Protein AF-A0A7X6NVX3-F1 (afdb_monomer)

Mean predicted aligned error: 4.18 Å

Secondary structure (DSSP, 8-state):
-EE-TT-HHHHHHHHHHHHHHHHHTTT-----EE-SS-GGGHHHHHHHHHHTT-SS--SSEEEETTEEEES--GGGHHHHHHHHHHHHH-TT---HHHHHHHHHHHHHHHHHHHHHT-

Nearest PDB structures (foldseek):
  6ibl-assembly2_B  TM=6.999E-01  e=6.472E-02  Escherichia coli K-12
  1nw2-assembly2_F  TM=6.699E-01  e=2.068E-01  Alicyclobacillus acidocaldarius
  3vfi-assembly1_A  TM=6.316E-01  e=5.104E-01  Silicibacter phage DSS3phi2

Structure (mmCIF, N/CA/C/O backbone):
data_AF-A0A7X6NVX3-F1
#
_entry.id   AF-A0A7X6NVX3-F1
#
loop_
_atom_site.group_PDB
_atom_site.id
_atom_site.type_symbol
_atom_site.label_atom_id
_atom_site.label_alt_id
_atom_site.label_comp_id
_atom_site.label_asym_id
_atom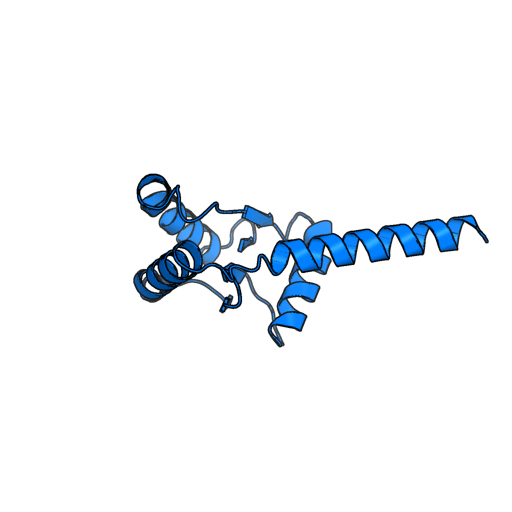_site.label_entity_id
_atom_site.label_seq_id
_atom_site.pdbx_PDB_ins_code
_atom_site.Cartn_x
_atom_site.Cartn_y
_atom_site.Cartn_z
_atom_site.occupancy
_atom_site.B_iso_or_equiv
_atom_site.auth_seq_id
_atom_site.auth_comp_id
_atom_site.auth_asym_id
_atom_site.auth_atom_id
_atom_site.pdbx_PDB_model_num
ATOM 1 N N . MET A 1 1 ? 1.176 -2.277 1.346 1.00 95.75 1 MET A N 1
ATOM 2 C CA . MET A 1 1 ? 1.934 -1.017 1.358 1.00 95.75 1 MET A CA 1
ATOM 3 C C . MET A 1 1 ? 3.198 -1.201 0.542 1.00 95.75 1 MET A C 1
ATOM 5 O O . MET A 1 1 ? 3.918 -2.171 0.751 1.00 95.75 1 MET A O 1
ATOM 9 N N . PHE A 1 2 ? 3.457 -0.296 -0.395 1.00 97.56 2 PHE A N 1
ATOM 10 C CA . PHE A 1 2 ? 4.769 -0.180 -1.023 1.00 97.56 2 PHE A CA 1
ATOM 11 C C . PHE A 1 2 ? 5.635 0.732 -0.166 1.00 97.56 2 PHE A C 1
ATOM 13 O O . PHE A 1 2 ? 5.164 1.785 0.271 1.00 97.56 2 PHE A O 1
ATOM 20 N N . TRP A 1 3 ? 6.865 0.320 0.115 1.00 97.62 3 TRP A N 1
ATOM 21 C CA . TRP A 1 3 ? 7.734 1.002 1.070 1.00 97.62 3 TRP A CA 1
ATOM 22 C C . TRP A 1 3 ? 9.205 0.937 0.656 1.00 97.62 3 TRP A C 1
ATOM 24 O O . TRP A 1 3 ? 9.582 0.172 -0.229 1.00 97.62 3 TRP A O 1
ATOM 34 N N . GLY A 1 4 ? 10.032 1.756 1.305 1.00 96.25 4 GLY A N 1
ATOM 35 C CA . GLY A 1 4 ? 11.477 1.792 1.096 1.00 96.25 4 GLY A CA 1
ATOM 36 C C . GLY A 1 4 ? 12.243 1.652 2.406 1.00 96.25 4 GLY A C 1
ATOM 37 O O . GLY A 1 4 ? 11.902 2.297 3.403 1.00 96.25 4 GLY A O 1
ATOM 38 N N . ASP A 1 5 ? 13.290 0.829 2.410 1.00 93.75 5 ASP A N 1
ATOM 39 C CA . ASP A 1 5 ? 14.188 0.692 3.560 1.00 93.75 5 ASP A CA 1
ATOM 40 C C . ASP A 1 5 ? 14.922 2.010 3.861 1.00 93.75 5 ASP A C 1
ATOM 42 O O . ASP A 1 5 ? 15.587 2.584 2.999 1.00 93.75 5 ASP A O 1
ATOM 46 N N . GLY A 1 6 ? 14.778 2.500 5.096 1.00 92.06 6 GLY A N 1
ATOM 47 C CA . GLY A 1 6 ? 15.310 3.798 5.524 1.00 92.06 6 GLY A CA 1
ATOM 48 C C . GLY A 1 6 ? 14.394 4.995 5.243 1.00 92.06 6 GLY A C 1
ATOM 49 O O . GLY A 1 6 ? 14.804 6.134 5.467 1.00 92.06 6 GLY A O 1
ATOM 50 N N . CYS A 1 7 ? 13.160 4.779 4.768 1.00 93.31 7 CYS A N 1
ATOM 51 C CA . CYS A 1 7 ? 12.177 5.851 4.622 1.00 93.31 7 CYS A CA 1
ATOM 52 C C . CYS A 1 7 ? 11.468 6.150 5.965 1.00 93.31 7 CYS A C 1
ATOM 54 O O . CYS A 1 7 ? 10.694 5.313 6.442 1.00 93.31 7 CYS A O 1
ATOM 56 N N . PRO A 1 8 ? 11.612 7.362 6.541 1.00 94.00 8 PRO A N 1
ATOM 57 C CA . PRO A 1 8 ? 11.051 7.689 7.858 1.00 94.00 8 PRO A CA 1
ATOM 58 C C . PRO A 1 8 ? 9.514 7.666 7.888 1.00 94.00 8 PRO A C 1
ATOM 60 O O . PRO A 1 8 ? 8.902 7.323 8.905 1.00 94.00 8 PRO A O 1
ATOM 63 N N . HIS A 1 9 ? 8.869 7.999 6.765 1.00 94.06 9 HIS A N 1
ATOM 64 C CA . HIS A 1 9 ? 7.413 7.921 6.637 1.00 94.06 9 HIS A CA 1
ATOM 65 C C . HIS A 1 9 ? 6.923 6.470 6.586 1.00 94.06 9 HIS A C 1
ATOM 67 O O . HIS A 1 9 ? 5.902 6.162 7.197 1.00 94.06 9 HIS A O 1
ATOM 73 N N . CYS A 1 10 ? 7.666 5.570 5.930 1.00 95.25 10 CYS A N 1
ATOM 74 C CA . CYS A 1 10 ? 7.347 4.140 5.920 1.00 95.25 10 CYS A CA 1
ATOM 75 C C . CYS A 1 10 ? 7.445 3.554 7.331 1.00 95.25 10 CYS A C 1
ATOM 77 O O . CYS A 1 10 ? 6.511 2.906 7.789 1.00 95.25 10 CYS A O 1
ATOM 79 N N . GLU A 1 11 ? 8.523 3.860 8.058 1.00 96.19 11 GLU A N 1
ATOM 80 C CA . GLU A 1 11 ? 8.692 3.401 9.441 1.00 96.19 11 GLU A CA 1
ATOM 81 C C . GLU A 1 11 ? 7.569 3.896 10.360 1.00 96.19 11 GLU A C 1
ATOM 83 O O . GLU A 1 11 ? 7.118 3.175 11.252 1.00 96.19 11 GLU A O 1
ATOM 88 N N . SER A 1 12 ? 7.108 5.130 10.151 1.00 96.44 12 SER A N 1
ATOM 89 C CA . SER A 1 12 ? 5.998 5.704 10.915 1.00 96.44 12 SER A CA 1
ATOM 90 C C . SER A 1 12 ? 4.674 5.000 10.598 1.00 96.44 12 SER A C 1
ATOM 92 O O . SER A 1 12 ? 3.939 4.660 11.526 1.00 96.44 12 SER A O 1
ATOM 94 N N . ALA A 1 13 ? 4.413 4.695 9.323 1.00 96.56 13 ALA A N 1
ATOM 95 C CA . ALA A 1 13 ? 3.255 3.907 8.906 1.00 96.56 13 ALA A CA 1
ATOM 96 C C . ALA A 1 13 ? 3.298 2.487 9.497 1.00 96.56 13 ALA A C 1
ATOM 98 O O . ALA A 1 13 ? 2.317 2.024 10.075 1.00 96.56 13 ALA A O 1
ATOM 99 N N . HIS A 1 14 ? 4.452 1.811 9.437 1.00 96.62 14 HIS A N 1
ATOM 100 C CA . HIS A 1 14 ? 4.655 0.490 10.041 1.00 96.62 14 HIS A CA 1
ATOM 101 C C . HIS A 1 14 ? 4.390 0.487 11.543 1.00 96.62 14 HIS A C 1
ATOM 103 O O . HIS A 1 14 ? 3.736 -0.425 12.048 1.00 96.62 14 HIS A O 1
ATOM 109 N N . LYS A 1 15 ? 4.875 1.503 12.269 1.00 96.44 15 LYS A N 1
ATOM 110 C CA . LYS A 1 15 ? 4.597 1.649 13.704 1.00 96.44 15 LYS A CA 1
ATOM 111 C C . LYS A 1 15 ? 3.099 1.759 13.954 1.00 96.44 15 LYS A C 1
ATOM 113 O O . LYS A 1 15 ? 2.590 1.033 14.801 1.00 96.44 15 LYS A O 1
ATOM 118 N N . PHE A 1 16 ? 2.400 2.599 13.201 1.00 96.69 16 PHE A N 1
ATOM 119 C CA . PHE A 1 16 ? 0.956 2.751 13.325 1.00 96.69 16 PHE A CA 1
ATOM 120 C C . PHE A 1 16 ? 0.195 1.457 13.029 1.00 96.69 16 PHE A C 1
ATOM 122 O O . PHE A 1 16 ? -0.549 0.989 13.892 1.00 96.69 16 PHE A O 1
ATOM 129 N N . PHE A 1 17 ? 0.445 0.803 11.892 1.00 96.56 17 PHE A N 1
ATOM 130 C CA . PHE A 1 17 ? -0.201 -0.477 11.596 1.00 96.56 17 PHE A CA 1
ATOM 131 C C . PHE A 1 17 ? 0.109 -1.522 12.671 1.00 96.56 17 PHE A C 1
ATOM 133 O O . PHE A 1 17 ? -0.776 -2.250 13.092 1.00 96.56 17 PHE A O 1
ATOM 140 N N . LYS A 1 18 ? 1.320 -1.556 13.226 1.00 95.94 18 LYS A N 1
ATOM 141 C CA . LYS A 1 18 ? 1.623 -2.457 14.344 1.00 95.94 18 LYS A CA 1
ATOM 142 C C . LYS A 1 18 ? 0.815 -2.143 15.610 1.00 95.94 18 LYS A C 1
ATOM 144 O O . LYS A 1 18 ? 0.471 -3.061 16.350 1.00 95.94 18 LYS A O 1
ATOM 149 N N . THR A 1 19 ? 0.516 -0.870 15.884 1.00 95.94 19 THR A N 1
ATOM 150 C CA . THR A 1 19 ? -0.285 -0.489 17.063 1.00 95.94 19 THR A CA 1
ATOM 151 C C . THR A 1 19 ? -1.740 -0.936 16.968 1.00 95.94 19 THR A C 1
ATOM 153 O O . THR A 1 19 ? -2.316 -1.297 17.992 1.00 95.94 19 THR A O 1
ATOM 156 N N . ILE A 1 20 ? -2.309 -0.966 15.761 1.00 95.56 20 ILE A N 1
ATOM 157 C CA . ILE A 1 20 ? -3.717 -1.318 15.536 1.00 95.56 20 ILE A CA 1
ATOM 158 C C . ILE A 1 20 ? -3.906 -2.795 15.135 1.00 95.56 20 ILE A C 1
ATOM 160 O O . ILE A 1 20 ? -5.028 -3.293 15.163 1.00 95.56 20 ILE A O 1
ATOM 164 N N . GLU A 1 21 ? -2.820 -3.523 14.837 1.00 93.69 21 GLU A N 1
ATOM 165 C CA . GLU A 1 21 ? -2.834 -4.921 14.368 1.00 93.69 21 GLU A CA 1
ATOM 166 C C . GLU A 1 21 ? -3.678 -5.823 15.258 1.00 93.69 21 GLU A C 1
ATOM 168 O O . GLU A 1 21 ? -4.522 -6.560 14.769 1.00 93.69 21 GLU A O 1
ATOM 173 N N . LYS A 1 22 ? -3.505 -5.737 16.579 1.00 93.56 22 LYS A N 1
ATOM 174 C CA . LYS A 1 22 ? -4.242 -6.594 17.511 1.00 93.56 22 LYS A CA 1
ATOM 175 C C . LYS A 1 22 ? -5.737 -6.266 17.566 1.00 93.56 22 LYS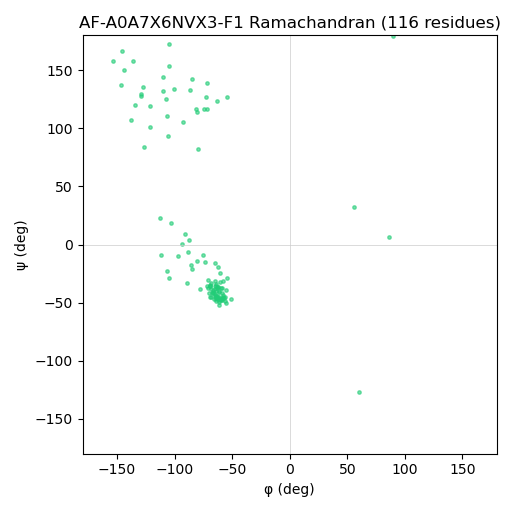 A C 1
ATOM 177 O O . LYS A 1 22 ? -6.542 -7.170 17.769 1.00 93.56 22 LYS A O 1
ATOM 1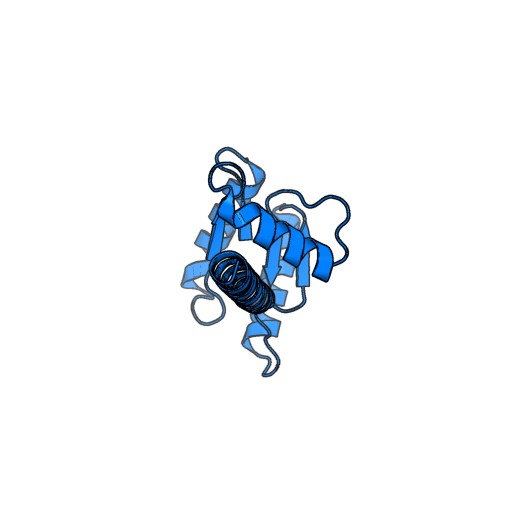82 N N . GLU A 1 23 ? -6.095 -4.991 17.446 1.00 94.44 23 GLU A N 1
ATOM 183 C CA . GLU A 1 23 ? -7.483 -4.530 17.556 1.00 94.44 23 GLU A CA 1
ATOM 184 C C . GLU A 1 23 ? -8.271 -4.820 16.272 1.00 94.44 23 GLU A C 1
ATOM 186 O O . GLU A 1 23 ? -9.410 -5.277 16.344 1.00 94.44 23 GLU A O 1
ATOM 191 N N . TYR A 1 24 ? -7.635 -4.663 15.107 1.00 93.75 24 TYR A N 1
ATOM 192 C CA . TYR A 1 24 ? -8.270 -4.834 13.796 1.00 93.75 24 TYR A CA 1
ATOM 193 C C . TYR A 1 24 ? -7.733 -6.040 13.008 1.00 93.75 24 TYR A C 1
ATOM 195 O O . TYR A 1 24 ? -7.895 -6.093 11.792 1.00 93.75 24 TYR A O 1
ATOM 203 N N . ALA A 1 25 ? -7.157 -7.047 13.678 1.00 91.19 25 ALA A N 1
ATOM 204 C CA . ALA A 1 25 ? -6.612 -8.263 13.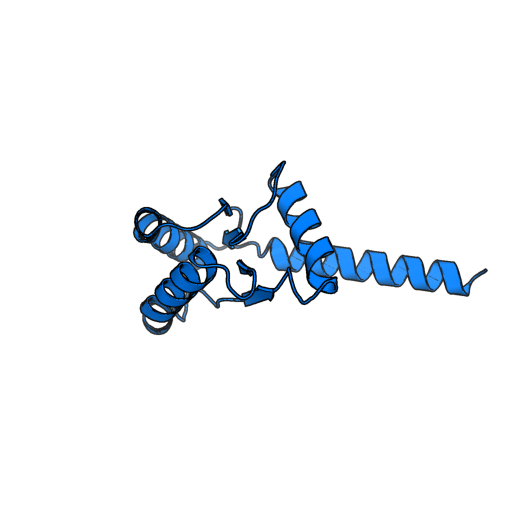049 1.00 91.19 25 ALA A CA 1
ATOM 205 C C . ALA A 1 25 ? -7.620 -9.005 12.152 1.00 91.19 25 ALA A C 1
ATOM 207 O O . ALA A 1 25 ? -7.235 -9.678 11.202 1.00 91.19 25 ALA A O 1
ATOM 208 N N . ASN A 1 26 ? -8.915 -8.900 12.463 1.00 90.81 26 ASN A N 1
ATOM 209 C CA . ASN A 1 26 ? -9.981 -9.518 11.670 1.00 90.81 26 ASN A CA 1
ATOM 210 C C . ASN A 1 26 ? -10.348 -8.707 10.420 1.00 90.81 26 ASN A C 1
ATOM 212 O O . ASN A 1 26 ? -11.051 -9.220 9.557 1.00 90.81 26 ASN A O 1
ATOM 216 N N . CYS A 1 27 ? -9.907 -7.452 10.345 1.00 89.62 27 CYS A N 1
ATOM 217 C CA . CYS A 1 27 ? -10.269 -6.518 9.289 1.00 89.62 27 CYS A CA 1
ATOM 218 C C . CYS A 1 27 ? -9.147 -6.250 8.298 1.00 89.62 27 CYS A C 1
ATOM 220 O O . CYS A 1 27 ? -9.425 -5.850 7.171 1.00 89.62 27 CYS A O 1
ATOM 222 N N . TYR A 1 28 ? -7.888 -6.458 8.683 1.00 92.19 28 TYR A N 1
ATOM 223 C CA . TYR A 1 28 ? -6.784 -6.247 7.762 1.00 92.19 28 TYR A CA 1
ATOM 224 C C . TYR A 1 28 ? -5.557 -7.087 8.096 1.00 92.19 28 TYR A C 1
ATOM 226 O O . TYR A 1 28 ? -5.326 -7.487 9.235 1.00 92.19 28 TYR A O 1
ATOM 234 N N . GLN A 1 29 ? -4.735 -7.290 7.071 1.00 91.94 29 GLN A N 1
ATOM 235 C CA . GLN A 1 29 ? -3.380 -7.807 7.178 1.00 91.94 29 GLN A CA 1
ATOM 236 C C . GLN A 1 29 ? -2.461 -6.862 6.406 1.00 91.94 29 GLN A C 1
ATOM 238 O O . GLN A 1 29 ? -2.714 -6.568 5.236 1.00 91.94 29 GLN A O 1
ATOM 243 N N . LEU A 1 30 ? -1.382 -6.391 7.033 1.00 94.56 30 LEU A N 1
ATOM 244 C CA . LEU A 1 30 ? -0.402 -5.571 6.330 1.00 94.56 30 LEU A CA 1
ATOM 245 C C . LEU A 1 30 ? 0.450 -6.456 5.410 1.00 94.56 30 LEU A C 1
ATOM 247 O O . LEU A 1 30 ? 1.176 -7.332 5.874 1.00 94.56 30 LEU A O 1
ATOM 251 N N . VAL A 1 31 ? 0.359 -6.221 4.101 1.00 95.19 31 VAL A N 1
ATOM 252 C CA . VAL A 1 31 ? 1.228 -6.847 3.095 1.00 95.19 31 VAL A CA 1
ATOM 253 C C . VAL A 1 31 ? 2.198 -5.802 2.576 1.00 95.19 31 VAL A C 1
ATOM 255 O O . VAL A 1 31 ? 1.776 -4.753 2.090 1.00 95.19 31 VAL A O 1
ATOM 258 N N . ASP A 1 32 ? 3.487 -6.100 2.660 1.00 94.75 32 ASP A N 1
ATOM 259 C CA . ASP A 1 32 ? 4.560 -5.158 2.374 1.00 94.75 32 ASP A CA 1
ATOM 260 C C . ASP A 1 32 ? 5.315 -5.508 1.092 1.00 94.75 32 ASP A C 1
ATOM 262 O O . ASP A 1 32 ? 5.772 -6.634 0.902 1.00 94.75 32 ASP A O 1
ATOM 266 N N . PHE A 1 33 ? 5.503 -4.501 0.243 1.00 96.75 33 PHE A N 1
ATOM 267 C CA . PHE A 1 33 ? 6.276 -4.578 -0.990 1.00 96.75 33 PHE A CA 1
ATOM 268 C C . PHE A 1 33 ? 7.403 -3.554 -0.920 1.00 96.75 33 PHE A C 1
ATOM 270 O O . PHE A 1 33 ? 7.186 -2.358 -1.098 1.00 96.75 33 PHE A O 1
ATOM 277 N N . GLU A 1 34 ? 8.612 -4.010 -0.612 1.00 96.06 34 GLU A N 1
ATOM 278 C CA . GLU A 1 34 ? 9.777 -3.124 -0.620 1.00 96.06 34 GLU A CA 1
ATOM 279 C C . GLU A 1 34 ? 10.137 -2.806 -2.080 1.00 96.06 34 GLU A C 1
ATOM 281 O O . GLU A 1 34 ? 10.294 -3.740 -2.858 1.00 96.06 34 GLU A O 1
ATOM 286 N N . THR A 1 35 ? 10.257 -1.533 -2.465 1.00 95.69 35 THR A N 1
ATOM 287 C CA . THR A 1 35 ? 10.510 -1.131 -3.862 1.00 95.69 35 THR A CA 1
ATOM 288 C C . THR A 1 35 ? 11.880 -0.510 -4.138 1.00 95.69 35 THR A C 1
ATOM 290 O O . THR A 1 35 ? 12.205 -0.282 -5.300 1.00 95.69 35 THR A O 1
ATOM 293 N N . TRP A 1 36 ? 12.695 -0.195 -3.129 1.00 94.06 36 TRP A N 1
ATOM 294 C CA . TRP A 1 36 ? 14.034 0.381 -3.342 1.00 94.06 36 TRP A CA 1
ATOM 295 C C . TRP A 1 36 ? 15.130 -0.681 -3.487 1.00 94.06 36 TRP A C 1
ATOM 297 O O . TRP A 1 36 ? 16.091 -0.488 -4.229 1.00 94.06 36 TRP A O 1
ATOM 307 N N . LYS A 1 37 ? 14.997 -1.807 -2.788 1.00 93.94 37 LYS A N 1
ATOM 308 C CA . LYS A 1 37 ? 15.916 -2.949 -2.781 1.00 93.94 37 LYS A CA 1
ATOM 309 C C . LYS A 1 37 ? 15.385 -4.144 -3.573 1.00 93.94 37 LYS A C 1
ATOM 311 O O . LYS A 1 37 ? 16.198 -4.910 -4.088 1.00 93.94 37 LYS A O 1
ATOM 316 N N . ILE A 1 38 ? 14.065 -4.323 -3.681 1.00 94.69 38 ILE A N 1
ATOM 317 C CA . ILE A 1 38 ? 13.466 -5.425 -4.454 1.00 94.69 38 ILE A CA 1
ATOM 318 C C . ILE A 1 38 ? 12.890 -4.881 -5.764 1.00 94.69 38 ILE A C 1
ATOM 320 O O . ILE A 1 38 ? 11.740 -4.453 -5.843 1.00 94.69 38 ILE A O 1
ATOM 324 N N . ALA A 1 39 ? 13.707 -4.925 -6.819 1.00 91.12 39 ALA A N 1
ATOM 325 C CA . ALA A 1 39 ? 13.343 -4.400 -8.135 1.00 91.12 39 ALA A CA 1
ATOM 326 C C . ALA A 1 39 ? 12.076 -5.054 -8.722 1.00 91.12 39 ALA A C 1
ATOM 328 O O . ALA A 1 39 ? 11.307 -4.381 -9.400 1.00 91.12 39 ALA A O 1
ATOM 329 N N . ASP A 1 40 ? 11.810 -6.329 -8.415 1.00 91.69 40 ASP A N 1
ATOM 330 C CA . ASP A 1 40 ? 10.606 -7.049 -8.855 1.00 91.69 40 ASP A CA 1
ATOM 331 C C . ASP A 1 40 ? 9.290 -6.450 -8.331 1.00 91.69 40 ASP A C 1
ATOM 333 O O . ASP A 1 40 ? 8.225 -6.702 -8.897 1.00 91.69 40 ASP A O 1
A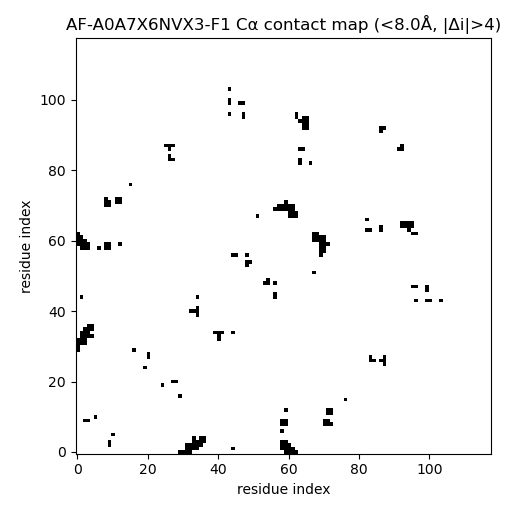TOM 337 N N . HIS A 1 41 ? 9.330 -5.646 -7.266 1.00 94.44 41 HIS A N 1
ATOM 338 C CA . HIS A 1 41 ? 8.140 -4.977 -6.743 1.00 94.44 41 HIS A CA 1
ATOM 339 C C . HIS A 1 41 ? 7.843 -3.645 -7.443 1.00 94.44 41 HIS A C 1
ATOM 341 O O . HIS A 1 41 ? 6.706 -3.175 -7.374 1.00 94.44 41 HIS A O 1
ATOM 347 N N . ILE A 1 42 ? 8.815 -3.052 -8.149 1.00 93.81 42 ILE A N 1
ATOM 348 C CA . ILE A 1 42 ? 8.639 -1.775 -8.859 1.00 93.81 42 ILE A CA 1
ATOM 349 C C . ILE A 1 42 ? 7.549 -1.885 -9.938 1.00 93.81 42 ILE A C 1
ATOM 351 O O . ILE A 1 42 ? 6.617 -1.083 -9.890 1.00 93.81 42 ILE A O 1
ATOM 355 N N . PRO A 1 43 ? 7.547 -2.897 -10.835 1.00 95.25 43 PRO A N 1
ATOM 356 C CA . PRO A 1 43 ? 6.500 -3.012 -11.850 1.00 95.25 43 PRO A CA 1
ATOM 357 C C . PRO A 1 43 ? 5.100 -3.172 -11.250 1.00 95.25 43 PRO A C 1
ATOM 359 O O . PRO A 1 43 ? 4.117 -2.704 -11.824 1.00 95.25 43 PRO A O 1
ATOM 362 N N . LEU A 1 44 ? 4.990 -3.822 -10.084 1.00 96.50 44 LEU A N 1
ATOM 363 C CA . LEU A 1 44 ? 3.722 -3.932 -9.369 1.00 96.50 44 LEU A CA 1
ATOM 364 C C . LEU A 1 44 ? 3.271 -2.566 -8.831 1.00 96.50 44 LEU A C 1
ATOM 366 O O . LEU A 1 44 ? 2.112 -2.200 -9.023 1.00 96.50 44 LEU A O 1
ATOM 370 N N . MET A 1 45 ? 4.180 -1.801 -8.217 1.00 95.88 45 MET A N 1
ATOM 371 C CA . MET A 1 45 ? 3.906 -0.440 -7.745 1.00 95.88 45 MET A CA 1
ATOM 372 C C . MET A 1 45 ? 3.462 0.470 -8.893 1.00 95.88 45 MET A C 1
ATOM 374 O O . MET A 1 45 ? 2.447 1.145 -8.763 1.00 95.88 45 MET A O 1
ATOM 378 N N . GLU A 1 46 ? 4.156 0.446 -10.033 1.00 94.88 46 GLU A N 1
ATOM 379 C CA . GLU A 1 46 ? 3.799 1.235 -11.220 1.00 94.88 46 GLU A CA 1
ATOM 380 C C . GLU A 1 46 ? 2.414 0.861 -11.761 1.00 94.88 46 GLU A C 1
ATOM 382 O O . GLU A 1 46 ? 1.620 1.729 -12.130 1.00 94.88 46 GLU A O 1
ATOM 387 N N . LYS A 1 47 ? 2.084 -0.435 -11.782 1.00 95.56 47 LYS A N 1
ATOM 388 C CA . LYS A 1 47 ? 0.785 -0.904 -12.275 1.00 95.56 47 LYS A CA 1
ATOM 389 C C . LYS A 1 47 ? -0.365 -0.488 -11.359 1.00 95.56 47 LYS A C 1
ATOM 391 O O . LYS A 1 47 ? -1.438 -0.132 -11.847 1.00 95.56 47 LYS A O 1
ATOM 396 N N . VAL A 1 48 ? -0.137 -0.520 -10.048 1.00 96.44 48 VAL A N 1
ATOM 397 C CA . VAL A 1 48 ? -1.089 -0.034 -9.042 1.00 96.44 48 VAL A CA 1
ATOM 398 C C . VAL A 1 48 ? -1.215 1.489 -9.105 1.00 96.44 48 VAL A C 1
ATOM 400 O O . VAL A 1 48 ? -2.329 1.998 -9.152 1.00 96.44 48 VAL A O 1
ATOM 403 N N . ALA A 1 49 ? -0.104 2.219 -9.204 1.00 95.94 49 ALA A N 1
ATOM 404 C CA . ALA A 1 49 ? -0.095 3.671 -9.366 1.00 95.94 49 ALA A CA 1
ATOM 405 C C . ALA A 1 49 ? -0.895 4.109 -10.596 1.00 95.94 49 ALA A C 1
ATOM 407 O O . ALA A 1 49 ? -1.751 4.982 -10.501 1.00 95.94 49 ALA A O 1
ATOM 408 N N . LYS A 1 50 ? -0.703 3.424 -11.729 1.00 95.69 50 LYS A N 1
ATOM 409 C CA . LYS A 1 50 ? -1.467 3.665 -12.956 1.00 95.69 50 LYS A CA 1
ATOM 410 C C . LYS A 1 50 ? -2.964 3.398 -12.791 1.00 95.69 50 LYS A C 1
ATOM 412 O O . LYS A 1 50 ? -3.762 4.098 -13.403 1.00 95.69 50 LYS A O 1
ATOM 417 N N . HIS A 1 51 ? -3.353 2.390 -12.008 1.00 95.44 51 HIS A N 1
ATOM 418 C CA . HIS A 1 51 ? -4.766 2.117 -11.730 1.00 95.44 51 HIS A CA 1
ATOM 419 C C . HIS A 1 51 ? -5.433 3.271 -10.973 1.00 95.44 51 HIS A C 1
ATOM 421 O O . HIS A 1 51 ? -6.574 3.602 -11.272 1.00 95.44 51 HIS A O 1
ATOM 427 N N . PHE A 1 52 ? -4.704 3.893 -10.047 1.00 95.75 52 PHE A N 1
ATOM 428 C CA . PHE A 1 52 ? -5.155 5.054 -9.280 1.00 95.75 52 PHE A CA 1
ATOM 429 C C . PHE A 1 52 ? -4.810 6.402 -9.931 1.00 95.75 52 PHE A C 1
ATOM 431 O O . PHE A 1 52 ? -4.970 7.436 -9.290 1.00 95.75 52 PHE A O 1
ATOM 438 N N . GLU A 1 53 ? -4.327 6.396 -11.180 1.00 95.69 53 GLU A N 1
ATOM 439 C CA . GLU A 1 53 ? -3.948 7.600 -11.934 1.00 95.69 53 GLU A CA 1
ATOM 440 C C . GLU A 1 53 ? -2.909 8.483 -11.204 1.00 95.69 53 GLU A C 1
ATOM 442 O O . GLU A 1 53 ? -2.891 9.703 -11.343 1.00 95.69 53 GLU A O 1
ATOM 447 N N . ILE A 1 54 ? -2.014 7.859 -10.431 1.00 95.00 54 ILE A N 1
ATOM 448 C CA . ILE A 1 54 ? -0.943 8.535 -9.689 1.00 95.00 54 ILE A CA 1
ATOM 449 C C . ILE A 1 54 ? 0.220 8.827 -10.643 1.00 95.00 54 ILE A C 1
ATOM 451 O O . ILE A 1 54 ? 0.880 7.902 -11.120 1.00 95.00 54 ILE A O 1
ATOM 455 N N . GLU A 1 55 ? 0.489 10.110 -10.896 1.00 89.12 55 GLU A N 1
ATOM 456 C CA . GLU A 1 55 ? 1.546 10.549 -11.821 1.00 89.12 55 GLU A CA 1
ATOM 457 C C . GLU A 1 55 ? 2.961 10.286 -11.278 1.00 89.12 55 GLU A C 1
ATOM 459 O O . GLU A 1 55 ? 3.826 9.809 -12.010 1.00 89.12 55 GLU A O 1
ATOM 464 N N . GLU A 1 56 ? 3.191 10.547 -9.987 1.00 89.06 56 GLU A N 1
ATOM 465 C CA . GLU A 1 56 ? 4.492 10.384 -9.324 1.00 89.06 56 GLU A CA 1
ATOM 466 C C . GLU A 1 56 ? 4.349 9.497 -8.077 1.00 89.06 56 GLU A C 1
ATOM 468 O O . GLU A 1 56 ? 4.162 9.998 -6.964 1.00 89.06 56 GLU A O 1
ATOM 473 N N . PRO A 1 57 ? 4.387 8.159 -8.228 1.00 88.19 57 PRO A N 1
ATOM 474 C CA . PRO A 1 57 ? 4.187 7.270 -7.097 1.00 88.19 57 PRO A CA 1
ATOM 475 C C . PRO A 1 57 ? 5.405 7.300 -6.163 1.00 88.19 57 PRO A C 1
ATOM 477 O O . PRO A 1 57 ? 6.516 6.922 -6.532 1.00 88.19 57 PRO A O 1
ATOM 480 N N . GLY A 1 58 ? 5.177 7.753 -4.930 1.00 90.75 58 GLY A N 1
ATOM 481 C CA . GLY A 1 58 ? 6.162 7.778 -3.849 1.00 90.75 58 GLY A CA 1
ATOM 482 C C . GLY A 1 58 ? 5.919 6.690 -2.805 1.00 90.75 58 GLY A C 1
ATOM 483 O O . GLY A 1 58 ? 4.895 6.011 -2.819 1.00 90.75 58 GLY A O 1
ATOM 484 N N . VAL A 1 59 ? 6.859 6.542 -1.868 1.00 95.00 59 VAL A N 1
ATOM 485 C CA . VAL A 1 59 ? 6.708 5.654 -0.706 1.00 95.00 59 VAL A CA 1
ATOM 486 C C . VAL A 1 59 ? 6.563 6.458 0.598 1.00 95.00 59 VAL A C 1
ATOM 488 O O . VAL A 1 59 ? 7.232 7.483 0.750 1.00 95.00 59 VAL A O 1
ATOM 491 N N . PRO A 1 60 ? 5.748 6.001 1.567 1.00 96.69 60 PRO A N 1
ATOM 492 C CA . PRO A 1 60 ? 4.892 4.818 1.481 1.00 96.69 60 PRO A CA 1
ATOM 493 C C . PRO A 1 60 ? 3.689 5.043 0.554 1.00 96.69 60 PRO A C 1
ATOM 495 O O . PRO A 1 60 ? 3.061 6.092 0.614 1.00 96.69 60 PRO A O 1
ATOM 498 N N . LEU A 1 61 ? 3.344 4.045 -0.262 1.00 97.31 61 LEU A N 1
ATOM 499 C CA . LEU A 1 61 ? 2.063 3.992 -0.974 1.00 97.31 61 LEU A CA 1
ATOM 500 C C . LEU A 1 61 ? 1.193 2.928 -0.306 1.00 97.31 61 LEU A C 1
ATOM 502 O O . LEU A 1 61 ? 1.485 1.727 -0.360 1.00 97.31 61 LEU A O 1
ATOM 506 N N . ILE A 1 62 ? 0.135 3.369 0.362 1.00 96.88 62 ILE A N 1
ATOM 507 C CA . ILE A 1 62 ? -0.802 2.505 1.081 1.00 96.88 62 ILE A CA 1
ATOM 508 C C . ILE A 1 62 ? -2.033 2.320 0.197 1.00 96.88 62 ILE A C 1
ATOM 510 O O . ILE A 1 62 ? -2.548 3.286 -0.352 1.00 96.88 62 ILE A O 1
ATOM 514 N N . VAL A 1 63 ? -2.502 1.083 0.057 1.00 96.56 63 VAL A N 1
ATOM 515 C CA . VAL A 1 63 ? -3.698 0.743 -0.725 1.00 96.56 63 VAL A CA 1
ATOM 516 C C . VAL A 1 63 ? -4.602 -0.105 0.151 1.00 96.56 63 VAL A C 1
ATOM 518 O O . VAL A 1 63 ? -4.129 -1.067 0.761 1.00 96.56 63 VAL A O 1
ATOM 521 N N . ILE A 1 64 ? -5.873 0.278 0.237 1.00 94.62 64 ILE A N 1
ATOM 522 C CA . ILE A 1 64 ? -6.902 -0.388 1.033 1.00 94.62 64 ILE A CA 1
ATOM 523 C C . ILE A 1 64 ? -8.168 -0.434 0.185 1.00 94.62 64 ILE A C 1
ATOM 525 O O . ILE A 1 64 ? -8.810 0.595 -0.021 1.00 94.62 64 ILE A O 1
ATOM 529 N N . GLY A 1 65 ? -8.517 -1.619 -0.312 1.00 92.06 65 GLY A N 1
ATOM 530 C CA . GLY A 1 65 ? -9.648 -1.759 -1.224 1.00 92.06 65 GLY A CA 1
ATOM 531 C C . GLY A 1 65 ? -9.439 -0.930 -2.493 1.00 92.06 65 GLY A C 1
ATOM 532 O O . GLY A 1 65 ? -8.386 -0.996 -3.130 1.00 92.06 65 GLY A O 1
ATOM 533 N N . ASP A 1 66 ? -10.427 -0.094 -2.805 1.00 91.94 66 ASP A N 1
ATOM 534 C CA . ASP A 1 66 ? -10.421 0.890 -3.891 1.00 91.94 66 ASP A CA 1
ATOM 535 C C . ASP A 1 66 ? -9.831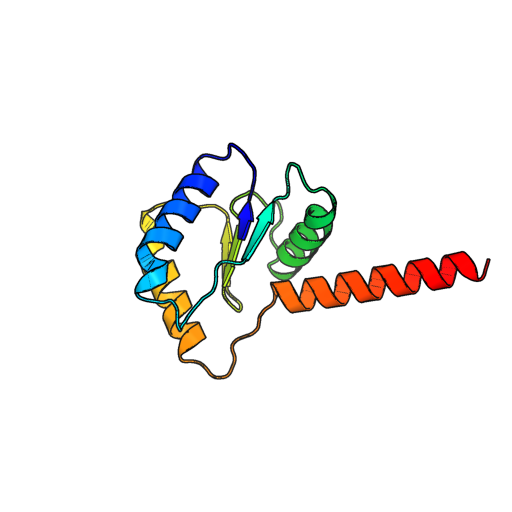 2.262 -3.500 1.00 91.94 66 ASP A C 1
ATOM 537 O O . ASP A 1 66 ? -9.831 3.187 -4.312 1.00 91.94 66 ASP A O 1
ATOM 541 N N . LYS A 1 67 ? -9.307 2.422 -2.278 1.00 94.00 67 LYS A N 1
ATOM 542 C CA . LYS A 1 67 ? -8.653 3.660 -1.833 1.00 94.00 67 LYS A CA 1
ATOM 543 C C . LYS A 1 67 ? -7.137 3.529 -1.780 1.00 94.00 67 LYS A C 1
ATOM 545 O O . LYS A 1 67 ? -6.582 2.454 -1.540 1.00 94.00 67 LYS A O 1
ATOM 550 N N . HIS A 1 68 ? -6.461 4.665 -1.934 1.00 95.31 68 HIS A N 1
ATOM 551 C CA . HIS A 1 68 ? -5.014 4.770 -1.799 1.00 95.31 68 HIS A CA 1
ATOM 552 C C . HIS A 1 68 ? -4.609 6.002 -0.982 1.00 95.31 68 HIS A C 1
ATOM 554 O O . HIS A 1 68 ? -5.347 6.982 -0.909 1.00 95.31 68 HIS A O 1
ATOM 560 N N . TYR A 1 69 ? -3.406 5.950 -0.413 1.00 95.69 69 TYR A N 1
ATOM 561 C CA . TYR A 1 69 ? -2.761 7.055 0.288 1.00 95.69 69 TYR A CA 1
ATOM 562 C C . TYR A 1 69 ? -1.308 7.155 -0.159 1.00 95.69 69 TYR A C 1
ATOM 564 O O . TYR A 1 69 ? -0.525 6.214 0.004 1.00 95.69 69 TYR A O 1
ATOM 572 N N . SER A 1 70 ? -0.966 8.307 -0.726 1.00 93.81 70 SER A N 1
ATOM 573 C CA . SER A 1 70 ? 0.389 8.640 -1.155 1.00 93.81 70 SER A CA 1
ATOM 574 C C . SER A 1 70 ? 1.108 9.365 -0.022 1.00 93.81 70 SER A C 1
ATOM 576 O O . SER A 1 70 ? 0.845 10.534 0.255 1.00 93.81 70 SER A O 1
ATOM 578 N N . GLY A 1 71 ? 2.016 8.660 0.645 1.00 93.50 71 GLY A N 1
ATOM 579 C CA . GLY A 1 71 ? 2.674 9.114 1.861 1.00 93.50 71 GLY A CA 1
ATOM 580 C C . GLY A 1 71 ? 1.920 8.722 3.132 1.00 93.50 71 GLY A C 1
ATOM 581 O O . GLY A 1 71 ? 0.878 8.069 3.109 1.00 93.50 71 GLY A O 1
ATOM 582 N N . TYR A 1 72 ? 2.488 9.110 4.272 1.00 96.06 72 TYR A N 1
ATOM 583 C CA . TYR A 1 72 ? 1.893 8.859 5.579 1.00 96.06 72 TYR A CA 1
ATOM 584 C C . TYR A 1 72 ? 2.208 9.987 6.567 1.00 96.06 72 TYR A C 1
ATOM 586 O O . TYR A 1 72 ? 3.352 10.452 6.665 1.00 96.06 72 TYR A O 1
ATOM 594 N N . ALA A 1 73 ? 1.184 10.369 7.328 1.00 94.50 73 ALA A N 1
ATOM 595 C CA . ALA A 1 73 ? 1.237 11.284 8.459 1.00 94.50 73 ALA A CA 1
ATOM 596 C C . ALA A 1 73 ? 0.244 10.816 9.533 1.00 94.50 73 ALA A C 1
ATOM 598 O O . ALA A 1 73 ? -0.799 10.261 9.198 1.00 94.50 73 ALA A O 1
ATOM 599 N N . GLU A 1 74 ? 0.526 11.086 10.811 1.00 94.25 74 GLU A N 1
ATOM 600 C CA . GLU A 1 74 ? -0.335 10.652 11.929 1.00 94.25 74 GLU A CA 1
ATOM 601 C C . GLU A 1 74 ? -1.759 11.228 11.865 1.00 94.25 74 GLU A C 1
ATOM 603 O O . GLU A 1 74 ? -2.698 10.629 12.378 1.00 94.25 74 GLU A O 1
ATOM 608 N N . SER A 1 75 ? -1.950 12.364 11.190 1.00 95.56 75 SER A N 1
ATOM 609 C CA . SER A 1 75 ? -3.277 12.939 10.945 1.00 95.56 75 SER A CA 1
ATOM 610 C C . SER A 1 75 ? -4.174 12.067 10.058 1.00 95.56 75 SER A C 1
ATOM 612 O O . SER A 1 75 ? -5.375 12.306 10.011 1.00 95.56 75 SER A O 1
ATOM 614 N N . LEU A 1 76 ? -3.610 11.085 9.344 1.00 95.56 76 LEU A N 1
ATOM 615 C CA . LEU A 1 76 ? -4.353 10.142 8.502 1.00 95.56 76 LEU A CA 1
ATOM 616 C C . LEU A 1 76 ? -4.828 8.903 9.276 1.00 95.56 76 LEU A C 1
ATOM 618 O O . LEU A 1 76 ? -5.562 8.095 8.717 1.00 95.56 76 LEU A O 1
ATOM 622 N N . ASN A 1 77 ? -4.430 8.732 10.541 1.00 95.62 77 ASN A N 1
ATOM 623 C CA . ASN A 1 77 ? -4.699 7.512 11.309 1.00 95.62 77 ASN A CA 1
ATOM 624 C C . ASN A 1 77 ? -6.188 7.170 11.369 1.00 95.62 77 ASN A C 1
ATOM 626 O O . ASN A 1 77 ? -6.574 6.045 11.053 1.00 95.62 77 ASN A O 1
ATOM 630 N N . ASP A 1 78 ? -7.018 8.146 11.736 1.00 96.06 78 ASP A N 1
ATOM 631 C CA . ASP A 1 78 ? -8.463 7.953 11.854 1.00 96.06 78 ASP A CA 1
ATOM 632 C C . ASP A 1 78 ? -9.096 7.617 10.497 1.00 96.06 78 ASP A C 1
ATOM 634 O O . ASP A 1 78 ? -9.935 6.724 10.404 1.00 96.06 78 ASP A O 1
ATOM 638 N N . GLU A 1 79 ? -8.655 8.276 9.422 1.00 96.44 79 GLU A N 1
ATOM 639 C CA . GLU A 1 79 ? -9.152 8.039 8.063 1.00 96.44 79 GLU A CA 1
ATOM 640 C C . GLU A 1 79 ? -8.776 6.646 7.538 1.00 96.44 79 GLU A C 1
ATOM 642 O O . GLU A 1 79 ? -9.601 5.963 6.919 1.00 96.44 79 GLU A O 1
ATOM 647 N N . ILE A 1 80 ? -7.546 6.204 7.815 1.00 95.81 80 ILE A N 1
ATOM 648 C CA . ILE A 1 80 ? -7.082 4.860 7.477 1.00 95.81 80 ILE A CA 1
ATOM 649 C C . ILE A 1 80 ? -7.897 3.824 8.254 1.00 95.81 80 ILE A C 1
ATOM 651 O O . ILE A 1 80 ? -8.415 2.895 7.641 1.00 95.81 80 ILE A O 1
ATOM 655 N N . ILE A 1 81 ? -8.074 3.993 9.571 1.00 95.31 81 ILE A N 1
ATOM 656 C CA . ILE A 1 81 ? -8.871 3.070 10.397 1.00 95.31 81 ILE A CA 1
ATOM 657 C C . ILE A 1 81 ? -10.310 2.986 9.891 1.00 95.31 81 ILE A C 1
ATOM 659 O O . ILE A 1 81 ? -10.815 1.881 9.706 1.00 95.31 81 ILE A O 1
ATOM 663 N N . GLN A 1 82 ? -10.960 4.122 9.623 1.00 94.31 82 GLN A N 1
ATOM 664 C CA . GLN A 1 82 ? -12.315 4.128 9.065 1.00 94.31 82 GLN A CA 1
ATOM 665 C C . GLN A 1 82 ? -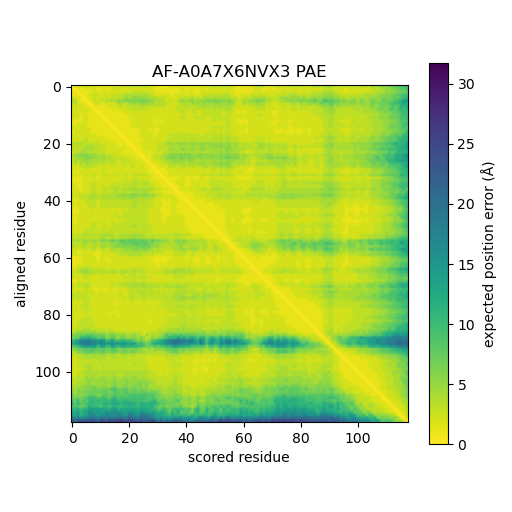12.369 3.355 7.747 1.00 94.31 82 GLN A C 1
ATOM 667 O O . GLN A 1 82 ? -13.192 2.460 7.596 1.00 94.31 82 GLN A O 1
ATOM 672 N N . THR A 1 83 ? -11.415 3.596 6.847 1.00 94.44 83 THR A N 1
ATOM 673 C CA . THR A 1 83 ? -11.354 2.888 5.563 1.00 94.44 83 THR A CA 1
ATOM 674 C C . THR A 1 83 ? -11.142 1.379 5.731 1.00 94.44 83 THR A C 1
ATOM 676 O O . THR A 1 83 ? -11.737 0.604 4.981 1.00 94.44 83 THR A O 1
ATOM 679 N N . LEU A 1 84 ? -10.348 0.939 6.716 1.00 93.12 84 LEU A N 1
ATOM 680 C CA . LEU A 1 84 ? -10.204 -0.483 7.052 1.00 93.12 84 LEU A CA 1
ATOM 681 C C . LEU A 1 84 ? -11.529 -1.079 7.546 1.00 93.12 84 LEU A C 1
ATOM 683 O O . LEU A 1 84 ? -11.892 -2.173 7.125 1.00 93.12 84 LEU A O 1
ATOM 687 N N . ILE A 1 85 ? -12.255 -0.371 8.416 1.00 92.62 85 ILE A N 1
ATOM 688 C CA . ILE A 1 85 ? -13.545 -0.826 8.958 1.00 92.62 85 ILE A CA 1
ATOM 689 C C . ILE A 1 85 ? -14.601 -0.913 7.851 1.00 92.62 85 ILE A C 1
ATOM 691 O O . ILE A 1 85 ? -15.276 -1.935 7.747 1.00 92.62 85 ILE A O 1
ATOM 695 N N . ASP A 1 86 ? -14.719 0.114 7.007 1.00 91.44 86 ASP A N 1
ATOM 696 C CA . ASP A 1 86 ? -15.665 0.138 5.884 1.00 91.44 86 ASP A CA 1
ATOM 697 C C . ASP A 1 86 ? -15.427 -1.040 4.928 1.00 91.44 86 ASP A C 1
ATOM 699 O O . ASP A 1 86 ? -16.363 -1.743 4.549 1.00 91.44 86 ASP A O 1
ATOM 703 N N . ASN A 1 87 ? -14.161 -1.311 4.591 1.00 89.62 87 ASN A N 1
ATOM 704 C CA . ASN A 1 87 ? -13.796 -2.434 3.725 1.00 89.62 87 ASN A CA 1
ATOM 705 C C . ASN A 1 87 ? -13.976 -3.799 4.405 1.00 89.62 87 ASN A C 1
ATOM 707 O O . ASN A 1 87 ? -14.273 -4.779 3.733 1.00 89.62 87 ASN A O 1
ATOM 711 N N . CYS A 1 88 ? -13.810 -3.872 5.724 1.00 88.31 88 CYS A N 1
ATOM 712 C CA . CYS A 1 88 ? -14.017 -5.087 6.511 1.00 88.31 88 CYS A CA 1
ATOM 713 C C . CYS A 1 88 ? -15.500 -5.463 6.636 1.00 88.31 88 CYS A C 1
ATOM 715 O O . CYS A 1 88 ? -15.842 -6.643 6.663 1.00 88.31 88 CYS A O 1
ATOM 717 N N . ALA A 1 89 ? -16.380 -4.464 6.733 1.00 83.75 89 ALA A N 1
ATOM 718 C CA . ALA A 1 89 ? -17.819 -4.665 6.872 1.00 83.75 89 ALA A CA 1
ATOM 719 C C . ALA A 1 89 ? -18.545 -4.852 5.527 1.00 83.75 89 ALA A C 1
ATOM 721 O O . ALA A 1 89 ? -19.662 -5.368 5.512 1.00 83.75 89 ALA A O 1
ATOM 722 N N . GLY A 1 90 ? -17.949 -4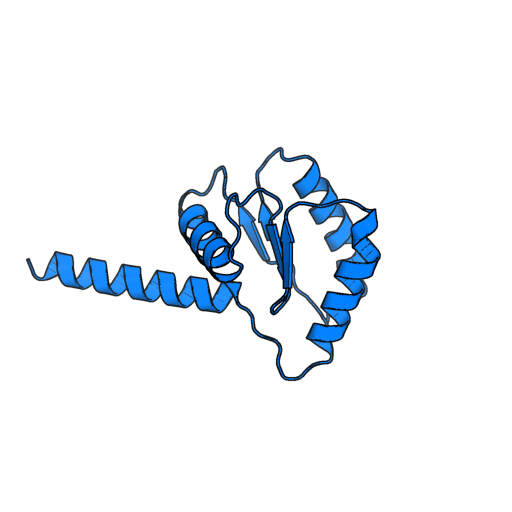.404 4.419 1.00 75.38 90 GLY A N 1
ATOM 723 C CA . GLY A 1 90 ? -18.543 -4.480 3.087 1.00 75.38 90 GLY A CA 1
ATOM 724 C C . GLY A 1 90 ? -18.305 -5.816 2.373 1.00 75.38 90 GLY A C 1
ATOM 725 O O . GLY A 1 90 ? -17.215 -6.374 2.414 1.00 75.38 90 GLY A O 1
ATOM 726 N N . ASP A 1 91 ? -19.307 -6.292 1.629 1.00 74.12 91 ASP A N 1
ATOM 727 C CA . ASP A 1 91 ? -19.194 -7.485 0.770 1.00 74.12 91 ASP A CA 1
ATOM 728 C C . ASP A 1 91 ? -18.413 -7.244 -0.546 1.00 74.12 91 ASP A C 1
ATOM 730 O O . ASP A 1 91 ? -18.119 -8.196 -1.267 1.00 74.12 91 ASP A O 1
ATOM 734 N N . ASP A 1 92 ? -18.082 -5.992 -0.889 1.00 77.62 92 ASP A N 1
ATOM 735 C CA . ASP A 1 92 ? -17.451 -5.618 -2.173 1.00 77.62 92 ASP A CA 1
ATOM 736 C C . ASP A 1 92 ? -15.941 -5.327 -2.058 1.00 77.62 92 ASP A C 1
ATOM 738 O O . ASP A 1 92 ? -15.364 -4.703 -2.948 1.00 77.62 92 ASP A O 1
ATOM 742 N N . TYR A 1 93 ? -15.275 -5.773 -0.983 1.00 85.75 93 TYR A N 1
ATOM 743 C CA . TYR A 1 93 ? -13.823 -5.605 -0.848 1.00 85.75 93 TYR A CA 1
ATOM 744 C C . TYR A 1 93 ? -13.075 -6.188 -2.057 1.00 85.75 93 TYR A C 1
ATOM 746 O O . TYR A 1 93 ? -13.221 -7.364 -2.405 1.00 85.75 93 TYR A O 1
ATOM 754 N N . LYS A 1 94 ? -12.224 -5.360 -2.671 1.00 87.50 94 LYS A N 1
ATOM 755 C CA . LYS A 1 94 ? -11.371 -5.733 -3.804 1.00 87.50 94 LYS A CA 1
ATOM 756 C C . LYS A 1 94 ? -9.914 -5.501 -3.461 1.00 87.50 94 LYS A C 1
ATOM 758 O O . LYS A 1 94 ? -9.488 -4.374 -3.226 1.00 87.50 94 LYS A O 1
ATOM 763 N N . ASP A 1 95 ? -9.130 -6.571 -3.487 1.00 92.44 95 ASP A N 1
ATOM 764 C CA . ASP A 1 95 ? -7.679 -6.467 -3.377 1.00 92.44 95 ASP A CA 1
ATOM 765 C C . ASP A 1 95 ? -7.081 -6.076 -4.735 1.00 92.44 95 ASP A C 1
ATOM 767 O O . ASP A 1 95 ? -6.605 -6.912 -5.509 1.00 92.44 95 ASP A O 1
ATOM 771 N N . ILE A 1 96 ? -7.108 -4.772 -5.019 1.00 94.38 96 ILE A N 1
ATOM 772 C CA . ILE A 1 96 ? -6.560 -4.195 -6.250 1.00 94.38 96 ILE A CA 1
ATOM 773 C C . ILE A 1 96 ? -5.090 -4.587 -6.434 1.00 94.38 96 ILE A C 1
ATOM 775 O O . ILE A 1 96 ? -4.661 -4.879 -7.550 1.00 94.38 96 ILE A O 1
ATOM 779 N N . VAL A 1 97 ? -4.300 -4.626 -5.356 1.00 94.69 97 VAL A N 1
ATOM 780 C CA . VAL A 1 97 ? -2.874 -4.967 -5.444 1.00 94.69 97 VAL A CA 1
ATOM 781 C C . VAL A 1 97 ? -2.707 -6.411 -5.900 1.00 94.69 97 VAL A C 1
ATOM 783 O O . VAL A 1 97 ? -1.903 -6.681 -6.797 1.00 94.69 97 VAL A O 1
ATOM 786 N N . LYS A 1 98 ? -3.496 -7.333 -5.341 1.00 94.19 98 LYS A N 1
ATOM 787 C CA . LYS A 1 98 ? -3.488 -8.736 -5.749 1.00 94.19 98 LYS A CA 1
ATOM 788 C C . LYS A 1 98 ? -3.931 -8.913 -7.194 1.00 94.19 98 LYS A C 1
ATOM 790 O O . LYS A 1 98 ? -3.243 -9.597 -7.949 1.00 94.19 98 LYS A O 1
ATOM 795 N N . GLU A 1 99 ? -5.005 -8.245 -7.613 1.00 94.75 99 GLU A N 1
ATOM 796 C CA . GLU A 1 99 ? -5.455 -8.279 -9.007 1.00 94.75 99 GLU A CA 1
ATOM 797 C C . GLU A 1 99 ? -4.344 -7.830 -9.966 1.00 94.75 99 GLU A C 1
ATOM 799 O O . GLU A 1 99 ? -4.020 -8.544 -10.921 1.00 94.75 99 GLU A O 1
ATOM 804 N N . LYS A 1 100 ? -3.680 -6.699 -9.678 1.00 95.25 100 LYS A N 1
ATOM 805 C CA . LYS A 1 100 ? -2.567 -6.211 -10.509 1.00 95.25 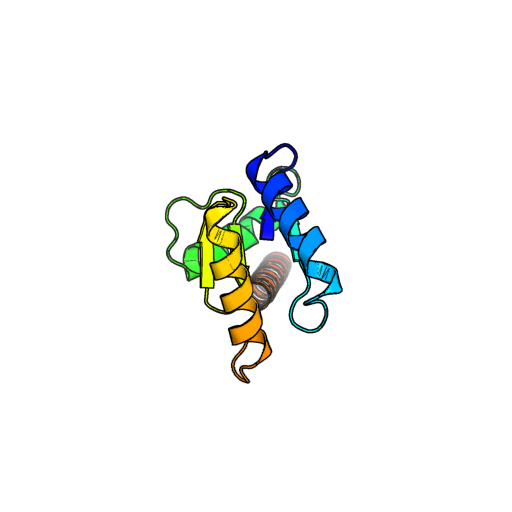100 LYS A CA 1
ATOM 806 C C . LYS A 1 100 ? -1.366 -7.152 -10.483 1.00 95.25 100 LYS A C 1
ATOM 808 O O . LYS A 1 100 ? -0.731 -7.324 -11.526 1.00 95.25 100 LYS A O 1
ATOM 813 N N . GLN A 1 101 ? -1.082 -7.791 -9.350 1.00 93.56 101 GLN A N 1
ATOM 814 C CA . GLN A 1 101 ? -0.024 -8.794 -9.223 1.00 93.56 101 GLN A CA 1
ATOM 815 C C . GLN A 1 101 ? -0.304 -10.028 -10.089 1.00 93.56 101 GLN A C 1
ATOM 817 O O . GLN A 1 101 ? 0.583 -10.488 -10.811 1.00 93.56 101 GLN A O 1
ATOM 822 N N . ASP A 1 102 ? -1.529 -10.551 -10.061 1.00 94.19 102 ASP A N 1
ATOM 823 C CA . ASP A 1 102 ? -1.932 -11.701 -10.871 1.00 94.19 102 ASP A CA 1
ATOM 824 C C . ASP A 1 102 ? -1.929 -11.379 -12.369 1.00 94.19 102 ASP A C 1
ATOM 826 O O . ASP A 1 102 ? -1.507 -12.203 -13.186 1.00 94.19 102 ASP A O 1
ATOM 830 N N . GLU A 1 103 ? -2.366 -10.180 -12.754 1.00 93.38 103 GLU A N 1
ATOM 831 C CA . GLU A 1 103 ? -2.244 -9.724 -14.136 1.00 93.38 103 GLU A CA 1
ATOM 832 C C . GLU A 1 103 ? -0.773 -9.642 -14.576 1.00 93.38 103 GLU A C 1
ATOM 834 O O . GLU A 1 103 ? -0.426 -10.193 -15.622 1.00 93.38 103 GLU A O 1
ATOM 839 N N . LEU A 1 104 ? 0.095 -9.026 -13.764 1.00 92.62 104 LEU A N 1
ATOM 840 C CA . LEU A 1 104 ? 1.527 -8.894 -14.054 1.00 92.62 104 LEU A CA 1
ATOM 841 C C . LEU A 1 104 ? 2.192 -10.273 -14.223 1.00 92.62 104 LEU A C 1
ATOM 843 O O . LEU A 1 104 ? 2.957 -10.500 -15.162 1.00 92.62 104 LEU A O 1
ATOM 847 N N . ALA A 1 105 ? 1.840 -11.236 -13.368 1.00 91.44 105 ALA A N 1
ATOM 848 C CA . ALA A 1 105 ? 2.335 -12.606 -13.463 1.00 91.44 105 ALA A CA 1
ATOM 849 C C . ALA A 1 105 ? 1.870 -13.322 -14.748 1.00 91.44 105 ALA A C 1
ATOM 851 O O . ALA A 1 105 ? 2.634 -14.083 -15.350 1.00 91.44 105 ALA A O 1
ATOM 852 N N . LYS A 1 106 ? 0.627 -13.091 -15.195 1.00 92.19 106 LYS A N 1
ATOM 853 C CA . LYS A 1 106 ? 0.106 -13.646 -16.460 1.00 92.19 106 LYS A CA 1
ATOM 854 C C . LYS A 1 106 ? 0.830 -13.058 -17.670 1.00 92.19 106 LYS A C 1
ATOM 856 O O . LYS A 1 106 ? 1.157 -13.796 -18.601 1.00 92.19 106 LYS A O 1
ATOM 861 N N . GLU A 1 107 ? 1.097 -11.755 -17.652 1.00 90.81 107 GLU A N 1
ATOM 862 C CA . GLU A 1 107 ? 1.839 -11.060 -18.708 1.00 90.81 107 GLU A CA 1
ATOM 863 C C . GLU A 1 107 ? 3.271 -11.599 -18.828 1.00 90.81 107 GLU A C 1
ATOM 865 O O . GLU A 1 107 ? 3.710 -11.928 -19.934 1.00 90.81 107 GLU A O 1
ATOM 870 N N . ALA A 1 108 ? 3.953 -11.799 -17.695 1.00 88.12 108 ALA A N 1
ATOM 871 C CA . ALA A 1 108 ? 5.297 -12.370 -17.656 1.00 88.12 108 ALA A CA 1
ATOM 872 C C . ALA A 1 108 ? 5.346 -13.793 -18.246 1.00 88.12 108 ALA A C 1
ATOM 874 O O . ALA A 1 108 ? 6.186 -14.086 -19.099 1.00 88.12 108 ALA A O 1
ATOM 875 N N . LYS A 1 109 ? 4.398 -14.663 -17.865 1.00 87.50 109 LYS A N 1
ATOM 876 C CA . LYS A 1 109 ? 4.306 -16.034 -18.404 1.00 87.50 109 LYS A CA 1
ATOM 877 C C . LYS A 1 109 ? 4.105 -16.046 -19.918 1.00 87.50 109 LYS A C 1
ATOM 879 O O . LYS A 1 109 ? 4.824 -16.743 -20.631 1.00 87.50 109 LYS A O 1
ATOM 884 N N . LYS A 1 110 ? 3.181 -15.222 -20.423 1.00 87.50 110 LYS A N 1
ATOM 885 C CA . LYS A 1 110 ? 2.906 -15.123 -21.863 1.00 87.50 110 LYS A CA 1
ATOM 886 C C . LYS A 1 110 ? 4.132 -14.644 -22.649 1.00 87.50 110 LYS A C 1
ATOM 888 O O . LYS A 1 110 ? 4.382 -15.141 -23.748 1.00 87.50 110 LYS A O 1
ATOM 893 N N . ALA A 1 111 ? 4.886 -13.686 -22.106 1.00 85.62 111 ALA A N 1
ATOM 894 C CA . ALA A 1 111 ? 6.111 -13.190 -22.728 1.00 85.62 111 ALA A CA 1
ATOM 895 C C . ALA A 1 111 ? 7.198 -14.277 -22.800 1.00 85.62 111 ALA A C 1
ATOM 897 O O . ALA A 1 111 ? 7.828 -14.449 -23.845 1.00 85.62 111 ALA A O 1
ATOM 898 N N . GLU A 1 112 ? 7.368 -15.060 -21.732 1.00 84.94 112 GLU A N 1
ATOM 899 C CA . GLU A 1 112 ? 8.326 -16.169 -21.689 1.00 84.94 112 GLU A CA 1
ATOM 900 C C . GLU A 1 112 ? 7.977 -17.275 -22.702 1.00 84.94 112 GLU A C 1
ATOM 902 O O . GLU A 1 112 ? 8.840 -17.747 -23.447 1.00 84.94 112 GLU A O 1
ATOM 907 N N . GLU A 1 113 ? 6.702 -17.661 -22.792 1.00 85.06 113 GLU A N 1
ATOM 908 C CA . GLU A 1 113 ? 6.232 -18.654 -23.766 1.00 85.06 113 GLU A CA 1
ATOM 909 C C . GLU A 1 113 ? 6.404 -18.184 -25.217 1.00 85.06 113 GLU A C 1
ATOM 911 O O . GLU A 1 113 ? 6.719 -18.987 -26.098 1.00 85.06 113 GLU A O 1
ATOM 916 N N . ALA A 1 114 ? 6.216 -16.888 -25.483 1.00 83.81 114 ALA A N 1
ATOM 917 C CA . ALA A 1 114 ? 6.439 -16.304 -26.802 1.00 83.81 114 ALA A CA 1
ATOM 918 C C . ALA A 1 114 ? 7.929 -16.278 -27.181 1.00 83.81 114 ALA A C 1
ATOM 920 O O . ALA A 1 114 ? 8.265 -16.507 -28.343 1.00 83.81 114 ALA A O 1
ATOM 921 N N . ALA A 1 115 ? 8.821 -16.044 -26.214 1.00 80.00 115 ALA A N 1
ATOM 922 C CA . ALA A 1 115 ? 10.267 -16.066 -26.426 1.00 80.00 115 ALA A CA 1
ATOM 923 C C . ALA A 1 115 ? 10.803 -17.481 -26.700 1.00 80.00 115 ALA A C 1
ATOM 925 O O . ALA A 1 115 ? 11.693 -17.639 -27.527 1.00 80.00 115 ALA A O 1
ATOM 926 N N . LYS A 1 116 ? 10.227 -18.511 -26.066 1.00 74.56 116 LYS A N 1
ATOM 927 C CA . LYS A 1 116 ? 10.603 -19.928 -26.260 1.00 74.56 116 LYS A CA 1
ATOM 928 C C . LYS A 1 116 ? 10.136 -20.536 -27.591 1.00 74.56 116 LYS A C 1
ATOM 930 O O . LYS A 1 116 ? 10.581 -21.622 -27.947 1.00 74.56 116 LYS A O 1
ATOM 935 N N . LYS A 1 117 ? 9.208 -19.882 -28.299 1.00 68.38 117 LYS A N 1
ATOM 936 C CA . LYS A 1 117 ? 8.700 -20.309 -29.619 1.00 68.38 117 LYS A CA 1
ATOM 937 C C . LYS A 1 117 ? 9.440 -19.659 -30.799 1.00 68.38 117 LYS A C 1
ATOM 939 O O . LYS A 1 117 ? 9.063 -19.913 -31.943 1.00 68.38 117 LYS A O 1
ATOM 944 N N . LYS A 1 118 ? 10.439 -18.815 -30.527 1.00 55.38 118 LYS A N 1
ATOM 945 C CA . LYS A 1 118 ? 11.386 -18.277 -31.512 1.00 55.38 118 LYS A CA 1
ATOM 946 C C . LYS A 1 118 ? 12.669 -19.095 -31.514 1.00 55.38 118 LYS A C 1
ATOM 948 O O . LYS A 1 118 ? 13.262 -19.184 -32.608 1.00 55.38 118 LYS A O 1
#

Sequence (118 aa):
MFWGDGCPHCESAHKFFKTIEKEYANCYQLVDFETWKIADHIPLMEKVAKHFEIEEPGVPLIVIGDKHYSGYAESLNDEIIQTLIDNCAGDDYKDIVKEKQDELAKEAKKAEEAAKKK

Foldseek 3Di:
DEAEDPDPQQVVVVVLCVVCCVVCVLQDDDDYHYCPPDVVCVQLQVLLCVVVVNPDQDPPWDDWFPDIDRTDDPVCSVVVVVSSVVLSPDPRGDPSSVVSVVVVVVVVVVVVVVVVVD

pLDDT: mean 92.26, std 6.18, range [55.38, 97.62]

Radius of gyration: 15.76 Å; Cα contacts (8 Å, |Δi|>4): 122; chains: 1; bounding box: 35×33×49 Å

Solvent-accessible surface area (backbone atoms only — not comparable to full-atom values): 6829 Å² total; per-residue (Å²): 59,36,28,39,93,90,38,69,42,28,55,51,46,52,53,50,52,61,72,44,39,81,83,42,52,92,48,54,78,95,54,80,38,49,43,77,83,38,67,84,38,38,65,48,50,54,52,49,26,56,73,71,67,45,89,77,80,56,69,18,30,40,69,57,46,96,44,75,38,84,44,62,58,80,87,45,50,67,60,52,51,50,53,41,50,56,45,52,75,41,94,77,62,41,63,53,65,58,54,48,45,55,51,53,53,52,55,52,52,54,53,52,57,56,60,74,74,108